Protein AF-A0A2H0AS59-F1 (afdb_monomer)

Sequence (171 aa):
MRTDFSEVPRVQPLLASFINRLLAKRERGEELDLVSESTGFLEEDIKQKAREVTQVTQAMQVTINMSSSTWGSAVNFLSLTAENISLRKEVEQIKQKLAELEERMPKEKVIVLREICREQAKQEIQQLFSSGRTLYYSDIAEELSLDLELVVDICQELQDSGEVMVDESTL

Radius of gyration: 36.58 Å; Cα contacts (8 Å, |Δi|>4): 46; chains: 1; bounding box: 75×46×102 Å

Nearest PDB structures (foldseek):
  5duk-assembly1_B  TM=9.300E-01  e=6.810E-02  Thermoplasmatales archaeon SCGC AB-539-N05
  5aj0-assembly1_BZ  TM=7.224E-01  e=1.219E+00  Homo sapiens
  2ou2-assembly1_A  TM=5.675E-01  e=1.006E+00  Homo sapiens
  5z58-assembly1_L  TM=5.460E-01  e=3.190E+00  Homo sapiens

Solvent-accessible surface area (backbone atoms only — not comparable to full-atom values): 10921 Å² total; per-residue (Å²): 138,88,84,84,88,80,85,79,85,84,78,77,74,78,61,64,67,56,55,56,60,61,60,72,67,72,84,68,92,72,88,76,80,83,76,88,72,85,77,68,79,50,72,66,55,57,52,49,51,51,50,50,53,51,48,52,53,50,51,54,57,70,58,67,81,63,64,88,85,57,57,70,60,58,56,53,52,53,53,52,51,53,48,52,54,50,50,52,51,51,52,51,52,50,52,53,52,47,54,56,50,60,71,68,48,77,78,83,78,82,77,71,70,57,95,72,57,71,71,58,51,46,54,54,52,52,55,54,52,71,71,72,58,94,73,53,64,68,54,51,18,62,74,68,23,38,57,55,68,60,45,52,54,48,50,51,55,33,37,76,71,66,79,44,88,79,73,75,92,76,118

Structure (mmCIF, N/CA/C/O backbone):
data_AF-A0A2H0AS59-F1
#
_entry.id   AF-A0A2H0AS59-F1
#
loop_
_atom_site.group_PDB
_atom_site.id
_atom_site.type_symbol
_atom_site.label_atom_id
_atom_site.label_alt_id
_atom_site.label_comp_id
_atom_site.label_asym_id
_atom_site.label_entity_id
_atom_site.label_seq_id
_atom_site.pdbx_PDB_ins_code
_atom_site.Cartn_x
_atom_site.Cartn_y
_atom_site.Cartn_z
_atom_site.occupancy
_atom_site.B_iso_or_equiv
_atom_site.auth_seq_id
_atom_site.auth_comp_id
_atom_site.auth_asym_id
_atom_site.auth_atom_id
_atom_site.pdbx_PDB_model_num
ATOM 1 N N . MET A 1 1 ? -0.655 -6.233 -77.102 1.00 39.81 1 MET A N 1
ATOM 2 C CA . MET A 1 1 ? 0.722 -6.684 -76.817 1.00 39.81 1 MET A CA 1
ATOM 3 C C . MET A 1 1 ? 0.814 -6.982 -75.331 1.00 39.81 1 MET A C 1
ATOM 5 O O . MET A 1 1 ? 0.488 -6.110 -74.540 1.00 39.81 1 MET A O 1
ATOM 9 N N . ARG A 1 2 ? 1.124 -8.236 -74.989 1.00 46.00 2 ARG A N 1
ATOM 10 C CA . ARG A 1 2 ? 1.417 -8.729 -73.636 1.00 46.00 2 ARG A CA 1
ATOM 11 C C . ARG A 1 2 ? 2.923 -8.595 -73.407 1.00 46.00 2 ARG A C 1
ATOM 13 O O . ARG A 1 2 ? 3.669 -8.875 -74.341 1.00 46.00 2 ARG A O 1
ATOM 20 N N . THR A 1 3 ? 3.346 -8.233 -72.202 1.00 48.38 3 THR A N 1
ATOM 21 C CA . THR A 1 3 ? 4.728 -8.437 -71.748 1.00 48.38 3 THR A CA 1
ATOM 22 C C . THR A 1 3 ? 4.713 -8.997 -70.335 1.00 48.38 3 THR A C 1
ATOM 24 O O . THR A 1 3 ? 4.006 -8.490 -69.464 1.00 48.38 3 THR A O 1
ATOM 27 N N . ASP A 1 4 ? 5.455 -10.088 -70.195 1.00 45.28 4 ASP A N 1
ATOM 28 C CA . ASP A 1 4 ? 5.499 -11.031 -69.090 1.00 45.28 4 ASP A CA 1
ATOM 29 C C . ASP A 1 4 ? 6.175 -10.487 -67.827 1.00 45.28 4 ASP A C 1
ATOM 31 O O . ASP A 1 4 ? 7.134 -9.717 -67.879 1.00 45.28 4 ASP A O 1
ATOM 35 N N . PHE A 1 5 ? 5.686 -10.962 -66.681 1.00 44.41 5 PHE A N 1
ATOM 36 C CA . PHE A 1 5 ? 6.349 -10.860 -65.386 1.00 44.41 5 PHE A CA 1
ATOM 37 C C . PHE A 1 5 ? 7.411 -11.960 -65.290 1.00 44.41 5 PHE A C 1
ATOM 39 O O . PHE A 1 5 ? 7.083 -13.129 -65.097 1.00 44.41 5 PHE A O 1
ATOM 46 N N . SER A 1 6 ? 8.682 -11.587 -65.425 1.00 47.78 6 SER A N 1
ATOM 47 C CA . SER A 1 6 ? 9.814 -12.474 -65.164 1.00 47.78 6 SER A CA 1
ATOM 48 C C . SER A 1 6 ? 10.076 -12.617 -63.662 1.00 47.78 6 SER A C 1
ATOM 50 O O . SER A 1 6 ? 10.133 -11.634 -62.922 1.00 47.78 6 SER A O 1
ATOM 52 N N . GLU A 1 7 ? 10.247 -13.870 -63.258 1.00 49.16 7 GLU A N 1
ATOM 53 C CA . GLU A 1 7 ? 10.496 -14.402 -61.922 1.00 49.16 7 GLU A CA 1
ATOM 54 C C . GLU A 1 7 ? 11.699 -13.763 -61.204 1.00 49.16 7 GLU A C 1
ATOM 56 O O . GLU A 1 7 ? 12.779 -13.602 -61.771 1.00 49.16 7 GLU A O 1
ATOM 61 N N . VAL A 1 8 ? 11.530 -13.467 -59.911 1.00 47.59 8 VAL A N 1
ATOM 62 C CA . VAL A 1 8 ? 12.621 -13.109 -58.990 1.00 47.59 8 VAL A CA 1
ATOM 63 C C . VAL A 1 8 ? 13.027 -14.368 -58.208 1.00 47.59 8 VAL A C 1
ATOM 65 O O . VAL A 1 8 ? 12.158 -14.994 -57.592 1.00 47.59 8 VAL A O 1
ATOM 68 N N . PRO A 1 9 ? 14.315 -14.761 -58.178 1.00 43.91 9 PRO A N 1
ATOM 69 C CA . PRO A 1 9 ? 14.754 -15.931 -57.428 1.00 43.91 9 PRO A CA 1
ATOM 70 C C . PRO A 1 9 ? 14.654 -15.680 -55.916 1.00 43.91 9 PRO A C 1
ATOM 72 O O . PRO A 1 9 ? 15.230 -14.734 -55.376 1.00 43.91 9 PRO A O 1
ATOM 75 N N . ARG A 1 10 ? 13.926 -16.561 -55.217 1.00 43.97 10 ARG A N 1
ATOM 76 C CA . ARG A 1 10 ? 13.863 -16.615 -53.749 1.00 43.97 10 ARG A CA 1
ATOM 77 C C . ARG A 1 10 ? 15.230 -17.010 -53.190 1.00 43.97 10 ARG A C 1
ATOM 79 O O . ARG A 1 10 ? 15.585 -18.185 -53.185 1.00 43.97 10 ARG A O 1
ATOM 86 N N . VAL A 1 11 ? 15.971 -16.039 -52.669 1.00 45.22 11 VAL A N 1
ATOM 87 C CA . VAL A 1 11 ? 17.137 -16.299 -51.818 1.00 45.22 11 VAL A CA 1
ATOM 88 C C . VAL A 1 11 ? 16.621 -16.672 -50.425 1.00 45.22 11 VAL A C 1
ATOM 90 O O . VAL A 1 11 ? 16.015 -15.851 -49.738 1.00 45.22 11 VAL A O 1
ATOM 93 N N . GLN A 1 12 ? 16.810 -17.930 -50.021 1.00 52.94 12 GLN A N 1
ATOM 94 C CA . GLN A 1 12 ? 16.536 -18.376 -48.652 1.00 52.94 12 GLN A CA 1
ATOM 95 C C . GLN A 1 12 ? 17.490 -17.668 -47.670 1.00 52.94 12 GLN A C 1
ATOM 97 O O . GLN A 1 12 ? 18.697 -17.638 -47.925 1.00 52.94 12 GLN A O 1
ATOM 102 N N . PRO A 1 13 ? 17.012 -17.135 -46.530 1.00 47.88 13 PRO A N 1
ATOM 103 C CA . PRO A 1 13 ? 17.893 -16.545 -45.534 1.00 47.88 13 PRO A CA 1
ATOM 104 C C . PRO A 1 13 ? 18.674 -17.649 -44.811 1.00 47.88 13 PRO A C 1
ATOM 106 O O . PRO A 1 13 ? 18.104 -18.461 -44.084 1.00 47.88 13 PRO A O 1
ATOM 109 N N . LEU A 1 14 ? 20.002 -17.619 -44.941 1.00 50.03 14 LEU A N 1
ATOM 110 C CA . LEU A 1 14 ? 20.978 -18.448 -44.211 1.00 50.03 14 LEU A CA 1
ATOM 111 C C . LEU A 1 14 ? 20.931 -18.287 -42.670 1.00 50.03 14 LEU A C 1
ATOM 113 O O . LEU A 1 14 ? 21.713 -18.908 -41.957 1.00 50.03 14 LEU A O 1
ATOM 117 N N . LEU A 1 15 ? 20.012 -17.476 -42.138 1.00 50.69 15 LEU A N 1
ATOM 118 C CA . LEU A 1 15 ? 19.848 -17.193 -40.710 1.00 50.69 15 LEU A CA 1
ATOM 119 C C . LEU A 1 15 ? 19.180 -18.334 -39.928 1.00 50.69 15 LEU A C 1
ATOM 121 O O . LEU A 1 15 ? 19.473 -18.514 -38.746 1.00 50.69 15 LEU A O 1
ATOM 125 N N . ALA A 1 16 ? 18.330 -19.142 -40.569 1.00 48.72 16 ALA A N 1
ATOM 126 C CA . ALA A 1 16 ? 17.595 -20.197 -39.869 1.00 48.72 16 ALA A CA 1
ATOM 127 C C . ALA A 1 16 ? 18.500 -21.356 -39.402 1.00 48.72 16 ALA A C 1
ATOM 129 O O . ALA A 1 16 ? 18.246 -21.969 -38.366 1.00 48.72 16 ALA A O 1
ATOM 130 N N . SER A 1 17 ? 19.592 -21.644 -40.119 1.00 51.16 17 SER A N 1
ATOM 131 C CA . SER A 1 17 ? 20.498 -22.748 -39.767 1.00 51.16 17 SER A CA 1
ATOM 132 C C . SER A 1 17 ? 21.437 -22.409 -38.605 1.00 51.16 17 SER A C 1
ATOM 134 O O . SER A 1 17 ? 21.846 -23.307 -37.866 1.00 51.16 17 SER A O 1
ATOM 136 N N . PHE A 1 18 ? 21.750 -21.125 -38.395 1.00 52.88 18 PHE A N 1
ATOM 137 C CA . PHE A 1 18 ? 22.646 -20.695 -37.320 1.00 52.88 18 PHE A CA 1
ATOM 138 C C . PHE A 1 18 ? 21.944 -20.682 -35.954 1.00 52.88 18 PHE A C 1
ATOM 140 O O . PHE A 1 18 ? 22.514 -21.133 -34.961 1.00 52.88 18 PHE A O 1
ATOM 147 N N . ILE A 1 19 ? 20.677 -20.252 -35.915 1.00 55.50 19 ILE A N 1
ATOM 148 C CA . ILE A 1 19 ? 19.876 -20.200 -34.680 1.00 55.50 19 ILE A CA 1
ATOM 149 C C . ILE A 1 19 ? 19.602 -21.615 -34.145 1.00 55.50 19 ILE A C 1
ATOM 151 O O . ILE A 1 19 ? 19.768 -21.872 -32.951 1.00 55.50 19 ILE A O 1
ATOM 155 N N . ASN A 1 20 ? 19.312 -22.574 -35.029 1.00 48.84 20 ASN A N 1
ATOM 156 C CA . ASN A 1 20 ? 19.084 -23.968 -34.634 1.00 48.84 20 ASN A CA 1
ATOM 157 C C . ASN A 1 20 ? 20.340 -24.643 -34.048 1.00 48.84 20 ASN A C 1
ATOM 159 O O . ASN A 1 20 ? 20.231 -25.526 -33.199 1.00 48.84 20 ASN A O 1
ATOM 163 N N . ARG A 1 21 ? 21.546 -24.204 -34.438 1.00 50.34 21 ARG A N 1
ATOM 164 C CA . ARG A 1 21 ? 22.812 -24.752 -33.917 1.00 50.34 21 ARG A CA 1
ATOM 165 C C . ARG A 1 21 ? 23.166 -24.235 -32.519 1.00 50.34 21 ARG A C 1
ATOM 167 O O . ARG A 1 21 ? 23.866 -24.925 -31.782 1.00 50.34 21 ARG A O 1
ATOM 174 N N . LEU A 1 22 ? 22.687 -23.045 -32.155 1.00 49.19 22 LEU A N 1
ATOM 175 C CA . LEU A 1 22 ? 22.872 -22.459 -30.823 1.00 49.19 22 LEU A CA 1
ATOM 176 C C . LEU A 1 22 ? 21.894 -23.043 -29.796 1.00 49.19 22 LEU A C 1
ATOM 178 O O . LEU A 1 22 ? 22.285 -23.284 -28.657 1.00 49.19 22 LEU A O 1
ATOM 182 N N . LEU A 1 23 ? 20.659 -23.343 -30.206 1.00 52.84 23 LEU A N 1
ATOM 183 C CA . LEU A 1 23 ? 19.647 -23.923 -29.317 1.00 52.84 23 LEU A CA 1
ATOM 184 C C . LEU A 1 23 ? 19.913 -25.402 -28.989 1.00 52.84 23 LEU A C 1
ATOM 186 O O . LEU A 1 23 ? 19.738 -25.808 -27.845 1.00 52.84 23 LEU A O 1
ATOM 190 N N . ALA A 1 24 ? 20.455 -26.186 -29.929 1.00 47.31 24 ALA A N 1
ATOM 191 C CA . ALA A 1 24 ? 20.763 -27.606 -29.709 1.00 47.31 24 ALA A CA 1
ATOM 192 C C . ALA A 1 24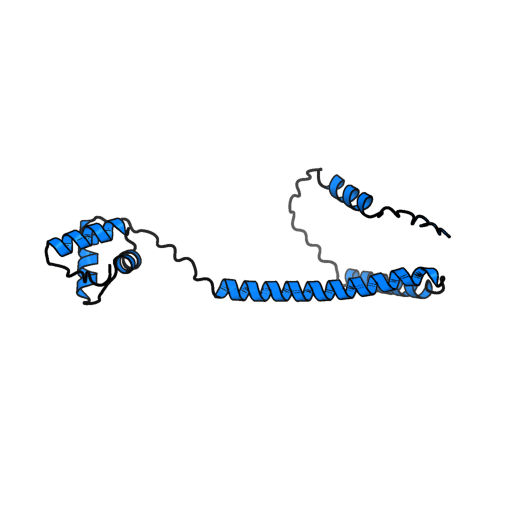 ? 21.926 -27.874 -28.725 1.00 47.31 24 ALA A C 1
ATOM 194 O O . ALA A 1 24 ? 22.186 -29.023 -28.372 1.00 47.31 24 ALA A O 1
ATOM 195 N N . LYS A 1 25 ? 22.657 -26.840 -28.286 1.00 46.00 25 LYS A N 1
ATOM 196 C CA . LYS A 1 25 ? 23.788 -26.981 -27.352 1.00 46.00 25 LYS A CA 1
ATOM 197 C C . LYS A 1 25 ? 23.436 -26.714 -25.884 1.00 46.00 25 LYS A C 1
ATOM 199 O O . LYS A 1 25 ? 24.312 -26.878 -25.043 1.00 46.00 25 LYS A O 1
ATOM 204 N N . ARG A 1 26 ? 22.192 -26.328 -25.567 1.00 43.78 26 ARG A N 1
ATOM 205 C CA . ARG A 1 26 ? 21.781 -25.922 -24.206 1.00 43.78 26 ARG A CA 1
ATOM 206 C C . ARG A 1 26 ? 21.081 -27.020 -23.386 1.00 43.78 26 ARG A C 1
ATOM 208 O O . ARG A 1 26 ? 20.743 -26.783 -22.237 1.00 43.78 26 ARG A O 1
ATOM 215 N N . GLU A 1 27 ? 20.897 -28.220 -23.934 1.00 46.12 27 GLU A N 1
ATOM 216 C CA . GLU A 1 27 ? 20.213 -29.340 -23.253 1.00 46.12 27 GLU A CA 1
ATOM 217 C C . GLU A 1 27 ? 21.166 -30.408 -22.694 1.00 46.12 27 GLU A C 1
ATOM 219 O O . GLU A 1 27 ? 20.829 -31.587 -22.617 1.00 46.12 27 GLU A O 1
ATOM 224 N N . ARG A 1 28 ? 22.380 -30.029 -22.288 1.00 45.59 28 ARG A N 1
ATOM 225 C CA . ARG A 1 28 ? 23.218 -30.923 -21.483 1.00 45.59 28 ARG A CA 1
ATOM 226 C C . ARG A 1 28 ? 23.495 -30.245 -20.155 1.00 45.59 28 ARG A C 1
ATOM 228 O O . ARG A 1 28 ? 24.291 -29.317 -20.087 1.00 45.59 28 ARG A O 1
ATOM 235 N N . GLY A 1 29 ? 22.729 -30.666 -19.151 1.00 51.97 29 GLY A N 1
ATOM 236 C CA . GLY A 1 29 ? 22.902 -30.258 -17.768 1.00 51.97 29 GLY A CA 1
ATOM 237 C C . GLY A 1 29 ? 24.305 -30.615 -17.304 1.00 51.97 29 GLY A C 1
ATOM 238 O O . GLY A 1 29 ? 24.625 -31.787 -17.132 1.00 51.97 29 GLY A O 1
ATOM 239 N N . GLU A 1 30 ? 25.122 -29.587 -17.134 1.00 45.38 30 GLU A N 1
ATOM 240 C CA . GLU A 1 30 ? 26.310 -29.616 -16.300 1.00 45.38 30 GLU A CA 1
ATOM 241 C C . GLU A 1 30 ? 26.069 -28.580 -15.205 1.00 45.38 30 GLU A C 1
ATOM 243 O O . GLU A 1 30 ? 25.914 -27.382 -15.447 1.00 45.38 30 GLU A O 1
ATOM 248 N N . GLU A 1 31 ? 25.899 -29.120 -14.008 1.00 47.56 31 GLU A N 1
ATOM 249 C CA . GLU A 1 31 ? 25.815 -28.446 -12.728 1.00 47.56 31 GLU A CA 1
ATOM 250 C C . GLU A 1 31 ? 27.122 -27.664 -12.536 1.00 47.56 31 GLU A C 1
ATOM 252 O O . GLU A 1 31 ? 28.195 -28.247 -12.392 1.00 47.56 31 GLU A O 1
ATOM 257 N N . LEU A 1 32 ? 27.058 -26.337 -12.647 1.00 37.06 32 LEU A N 1
ATOM 258 C CA . LEU A 1 32 ? 28.217 -25.487 -12.407 1.00 37.06 32 LEU A CA 1
ATOM 259 C C . LEU A 1 32 ? 28.275 -25.157 -10.920 1.00 37.06 32 LEU A C 1
ATOM 261 O O . LEU A 1 32 ? 27.637 -24.211 -10.454 1.00 37.06 32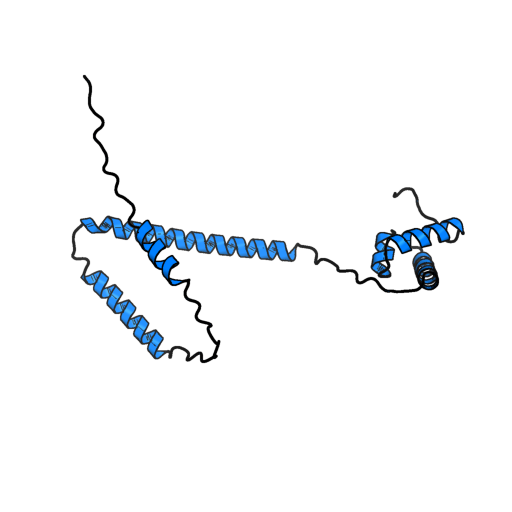 LEU A O 1
ATOM 265 N N . ASP A 1 33 ? 29.075 -25.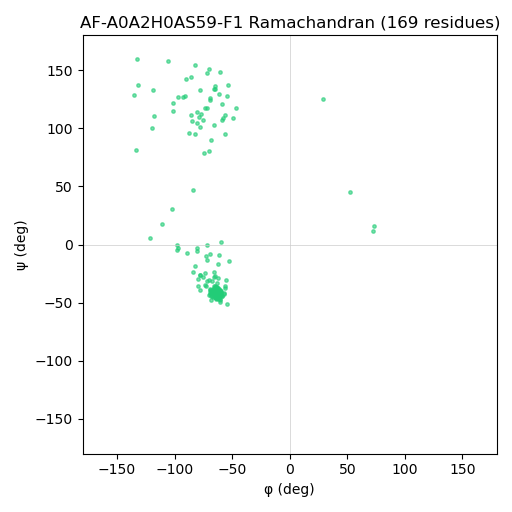950 -10.211 1.00 35.19 33 ASP A N 1
ATOM 266 C CA . ASP A 1 33 ? 29.713 -25.557 -8.961 1.00 35.19 33 ASP A CA 1
ATOM 267 C C . ASP A 1 33 ? 30.399 -24.199 -9.169 1.00 35.19 33 ASP A C 1
ATOM 269 O O . ASP A 1 33 ? 31.397 -24.062 -9.883 1.00 35.19 33 ASP A O 1
ATOM 273 N N . LEU A 1 34 ? 29.823 -23.167 -8.557 1.00 45.72 34 LEU A N 1
ATOM 274 C CA . LEU A 1 34 ? 30.379 -21.823 -8.495 1.00 45.72 34 LEU A CA 1
ATOM 275 C C . LEU A 1 34 ? 31.543 -21.812 -7.499 1.00 45.72 34 LEU A C 1
ATOM 277 O O . LEU A 1 34 ? 31.414 -21.348 -6.367 1.00 45.72 34 LEU A O 1
ATOM 281 N N . VAL A 1 35 ? 32.700 -22.309 -7.936 1.00 37.38 35 VAL A N 1
ATOM 282 C CA . VAL A 1 35 ? 33.977 -22.013 -7.285 1.00 37.38 35 VAL A CA 1
ATOM 283 C C . VAL A 1 35 ? 34.503 -20.696 -7.843 1.00 37.38 35 VAL A C 1
ATOM 285 O O . VAL A 1 35 ? 34.957 -20.581 -8.980 1.00 37.38 35 VAL A O 1
ATOM 288 N N . SER A 1 36 ? 34.387 -19.684 -6.991 1.00 48.06 36 SER A N 1
ATOM 289 C CA . SER A 1 36 ? 34.983 -18.362 -7.100 1.00 48.06 36 SER A CA 1
ATOM 290 C C . SER A 1 36 ? 36.504 -18.426 -7.249 1.00 48.06 36 SER A C 1
ATOM 292 O O . SER A 1 36 ? 37.218 -18.393 -6.254 1.00 48.06 36 SER A O 1
ATOM 294 N N . GLU A 1 37 ? 37.006 -18.394 -8.479 1.00 35.59 37 GLU A N 1
ATOM 295 C CA . GLU A 1 37 ? 38.358 -17.908 -8.770 1.00 35.59 37 GLU A CA 1
ATOM 296 C C . GLU A 1 37 ? 38.303 -16.956 -9.967 1.00 35.59 37 GLU A C 1
ATOM 298 O O . GLU A 1 37 ? 38.553 -17.302 -11.118 1.00 35.59 37 GLU A O 1
ATOM 303 N N . SER A 1 38 ? 37.938 -15.705 -9.676 1.00 48.09 38 SER A N 1
ATOM 304 C CA . SER A 1 38 ? 38.125 -14.581 -10.590 1.00 48.09 38 SER A CA 1
ATOM 305 C C . SER A 1 38 ? 39.620 -14.276 -10.688 1.00 48.09 38 SER A C 1
ATOM 307 O O . SER A 1 38 ? 40.121 -13.351 -10.045 1.00 48.09 38 SER A O 1
ATOM 309 N N . THR A 1 39 ? 40.344 -15.043 -11.502 1.00 50.91 39 THR A N 1
ATOM 310 C CA . THR A 1 39 ? 41.651 -14.627 -12.014 1.00 50.91 39 THR A CA 1
ATOM 311 C C . THR A 1 39 ? 41.394 -13.464 -12.970 1.00 50.91 39 THR A C 1
ATOM 313 O O . THR A 1 39 ? 41.071 -13.647 -14.143 1.00 50.91 39 THR A O 1
ATOM 316 N N . GLY A 1 40 ? 41.406 -12.247 -12.423 1.00 50.88 40 GLY A N 1
ATOM 317 C CA . GLY A 1 40 ? 41.234 -11.024 -13.192 1.00 50.88 40 GLY A CA 1
ATOM 318 C C . GLY A 1 40 ? 42.257 -10.985 -14.321 1.00 50.88 40 GLY A C 1
ATOM 319 O O . GLY A 1 40 ? 43.446 -11.177 -14.077 1.00 50.88 40 GLY A O 1
ATOM 320 N N . PHE A 1 41 ? 41.777 -10.765 -15.547 1.00 50.75 41 PHE A N 1
ATOM 321 C CA . PHE A 1 41 ? 42.623 -10.499 -16.706 1.00 50.75 41 PHE A CA 1
ATOM 322 C C . PHE A 1 41 ? 43.667 -9.446 -16.323 1.00 50.75 41 PHE A C 1
ATOM 324 O O . PHE A 1 41 ? 43.310 -8.326 -15.947 1.00 50.75 41 PHE A O 1
ATOM 331 N N . LEU A 1 42 ? 44.943 -9.826 -16.379 1.00 61.34 42 LEU A N 1
ATOM 332 C CA . LEU A 1 42 ? 46.052 -8.914 -16.128 1.00 61.34 42 LEU A CA 1
ATOM 333 C C . LEU A 1 42 ? 45.997 -7.782 -17.160 1.00 61.34 42 LEU A C 1
ATOM 335 O O . LEU A 1 42 ? 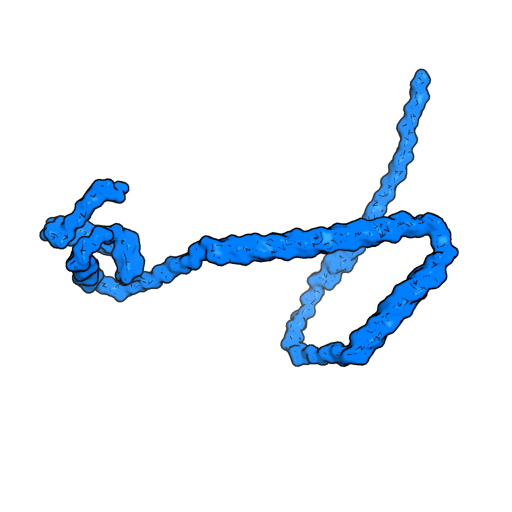45.551 -7.966 -18.293 1.00 61.34 42 LEU A O 1
ATOM 339 N N . GLU A 1 43 ? 46.437 -6.587 -16.778 1.00 63.34 43 GLU A N 1
ATOM 340 C CA . GLU A 1 43 ? 46.436 -5.410 -17.656 1.00 63.34 43 GLU A CA 1
ATOM 341 C C . GLU A 1 43 ? 47.187 -5.677 -18.979 1.00 63.34 43 GLU A C 1
ATOM 343 O O . GLU A 1 43 ? 46.823 -5.168 -20.043 1.00 63.34 43 GLU A O 1
ATOM 348 N N . GLU A 1 44 ? 48.188 -6.554 -18.924 1.00 69.06 44 GLU A N 1
ATOM 349 C CA . GLU A 1 44 ? 48.917 -7.108 -20.060 1.00 69.06 44 GLU A CA 1
ATOM 350 C C . GLU A 1 44 ? 48.024 -7.887 -21.036 1.00 69.06 44 GLU A C 1
ATOM 352 O O . GLU A 1 44 ? 48.177 -7.700 -22.244 1.00 69.06 44 GLU A O 1
ATOM 357 N N . ASP A 1 45 ? 47.044 -8.665 -20.565 1.00 70.62 45 ASP A N 1
ATOM 358 C CA . ASP A 1 45 ? 46.093 -9.371 -21.435 1.00 70.62 45 ASP A CA 1
ATOM 359 C C . ASP A 1 45 ? 45.188 -8.381 -22.168 1.00 70.62 45 ASP A C 1
ATOM 361 O O . ASP A 1 45 ? 44.924 -8.534 -23.361 1.00 70.62 45 ASP A O 1
ATOM 365 N N . ILE A 1 46 ? 44.752 -7.315 -21.489 1.00 71.94 46 ILE A N 1
ATOM 366 C CA . ILE A 1 46 ? 43.939 -6.256 -22.103 1.00 71.94 46 ILE A CA 1
ATOM 367 C C . ILE A 1 46 ? 44.759 -5.514 -23.169 1.00 71.94 46 ILE A C 1
ATOM 369 O O . ILE A 1 46 ? 44.268 -5.275 -24.276 1.00 71.94 46 ILE A O 1
ATOM 373 N N . LYS A 1 47 ? 46.028 -5.196 -22.880 1.00 75.88 47 LYS A N 1
ATOM 374 C CA . LYS A 1 47 ? 46.941 -4.546 -23.837 1.00 75.88 47 LYS A CA 1
ATOM 375 C C . LYS A 1 47 ? 47.271 -5.444 -25.024 1.00 75.88 47 LYS A C 1
ATOM 377 O O . LYS A 1 47 ? 47.326 -4.952 -26.153 1.00 75.88 47 LYS A O 1
ATOM 382 N N . GLN A 1 48 ? 47.473 -6.739 -24.802 1.00 76.19 48 GLN A N 1
ATOM 383 C CA . GLN A 1 48 ? 47.752 -7.693 -25.870 1.00 76.19 48 GLN A CA 1
ATOM 384 C C . GLN A 1 48 ? 46.535 -7.864 -26.780 1.00 76.19 48 GLN A C 1
ATOM 386 O O . GLN A 1 48 ? 46.658 -7.722 -27.998 1.00 76.19 48 GLN A O 1
ATOM 391 N N . LYS A 1 49 ? 45.342 -8.007 -26.199 1.00 74.88 49 LYS A N 1
ATOM 392 C CA . LYS A 1 49 ? 44.088 -8.090 -26.956 1.00 74.88 49 LYS A CA 1
ATOM 393 C C . LYS A 1 49 ? 43.795 -6.803 -27.731 1.00 74.88 49 LYS A C 1
ATOM 395 O O . LYS A 1 49 ? 43.341 -6.862 -28.868 1.00 74.88 49 LYS A O 1
ATOM 400 N N . ALA A 1 50 ? 44.116 -5.631 -27.176 1.00 71.19 50 ALA A N 1
ATOM 401 C CA . ALA A 1 50 ? 43.995 -4.356 -27.888 1.00 71.19 50 ALA A CA 1
ATOM 402 C C . ALA A 1 50 ? 44.948 -4.262 -29.096 1.00 71.19 50 ALA A C 1
ATOM 404 O O . ALA A 1 50 ? 44.558 -3.764 -30.157 1.00 71.19 50 ALA A O 1
ATOM 405 N N . ARG A 1 51 ? 46.182 -4.774 -28.977 1.00 78.06 51 ARG A N 1
ATOM 406 C CA . ARG A 1 51 ? 47.134 -4.847 -30.100 1.00 78.06 51 ARG A CA 1
ATOM 407 C C . ARG A 1 51 ? 46.664 -5.816 -31.179 1.00 78.06 51 ARG A C 1
ATOM 409 O O . ARG A 1 51 ? 46.732 -5.463 -32.352 1.00 78.06 51 ARG A O 1
ATOM 416 N N . GLU A 1 52 ? 46.133 -6.975 -30.798 1.00 73.12 52 GLU A N 1
ATOM 417 C CA . GLU A 1 52 ? 45.542 -7.937 -31.736 1.00 73.12 52 GLU A CA 1
ATOM 418 C C . GLU A 1 52 ? 44.345 -7.336 -32.477 1.00 73.12 52 GLU A C 1
ATOM 420 O O . GLU A 1 52 ? 44.289 -7.396 -33.701 1.00 73.12 52 GLU A O 1
ATOM 425 N N . VAL A 1 53 ? 43.434 -6.659 -31.771 1.00 68.88 53 VAL A N 1
ATOM 426 C CA . VAL A 1 53 ? 42.297 -5.960 -32.393 1.00 68.88 53 VAL A CA 1
ATOM 427 C C . VAL A 1 53 ? 42.777 -4.871 -33.357 1.00 68.88 53 VAL A C 1
ATOM 429 O O . VAL A 1 53 ? 42.236 -4.734 -34.454 1.00 68.88 53 VAL A O 1
ATOM 432 N N . THR A 1 54 ? 43.830 -4.133 -33.001 1.00 72.62 54 THR A N 1
ATOM 433 C CA . THR A 1 54 ? 44.409 -3.098 -33.873 1.00 72.62 54 THR A CA 1
ATOM 434 C C . THR A 1 54 ? 45.046 -3.713 -35.123 1.00 72.62 54 THR A C 1
ATOM 436 O O . THR A 1 54 ? 44.840 -3.208 -36.226 1.00 72.62 54 THR A O 1
ATOM 439 N N . GLN A 1 55 ? 45.758 -4.835 -34.982 1.00 69.06 55 GLN A N 1
ATOM 440 C CA . GLN A 1 55 ? 46.352 -5.565 -36.105 1.00 69.06 55 GLN A CA 1
ATOM 441 C C . GLN A 1 55 ? 45.293 -6.192 -37.013 1.00 69.06 55 GLN A C 1
ATOM 443 O O . GLN A 1 55 ? 45.419 -6.101 -38.229 1.00 69.06 55 GLN A O 1
ATOM 448 N N . VAL A 1 56 ? 44.220 -6.758 -36.456 1.00 65.38 56 VAL A N 1
ATOM 449 C CA . VAL A 1 56 ? 43.082 -7.277 -37.232 1.00 65.38 56 VAL A CA 1
ATOM 450 C C . VAL A 1 56 ? 42.382 -6.144 -37.985 1.00 65.38 56 VAL A C 1
ATOM 452 O O . VAL A 1 56 ? 42.033 -6.308 -39.152 1.00 65.38 56 VAL A O 1
ATOM 455 N N . THR A 1 57 ? 42.248 -4.968 -37.369 1.00 59.44 57 THR A N 1
ATOM 456 C CA . THR A 1 57 ? 41.656 -3.783 -38.011 1.00 59.44 57 THR A CA 1
ATOM 457 C C . THR A 1 57 ? 42.534 -3.266 -39.155 1.00 59.44 57 THR A C 1
ATOM 459 O O . THR A 1 57 ? 42.028 -2.977 -40.240 1.00 59.44 57 THR A O 1
ATOM 462 N N . GLN A 1 58 ? 43.855 -3.212 -38.961 1.00 62.00 58 GLN A N 1
ATOM 463 C CA . GLN A 1 58 ? 44.807 -2.828 -40.009 1.00 62.00 58 GLN A CA 1
ATOM 464 C C . GLN A 1 58 ? 44.892 -3.872 -41.129 1.00 62.00 58 GLN A C 1
ATOM 466 O O . GLN A 1 58 ? 44.929 -3.503 -42.299 1.00 62.00 58 GLN A O 1
ATOM 471 N N . ALA A 1 59 ? 44.857 -5.167 -40.807 1.00 54.38 59 ALA A N 1
ATOM 472 C CA . ALA A 1 59 ? 44.822 -6.244 -41.793 1.00 54.38 59 ALA A CA 1
ATOM 473 C C . ALA A 1 59 ? 43.512 -6.237 -42.598 1.00 54.38 59 ALA A C 1
ATOM 475 O O . ALA A 1 59 ? 43.541 -6.438 -43.814 1.00 54.38 59 ALA A O 1
ATOM 476 N N . MET A 1 60 ? 42.378 -5.916 -41.962 1.00 52.91 60 MET A N 1
ATOM 477 C CA . MET A 1 60 ? 41.129 -5.633 -42.672 1.00 52.91 60 MET A CA 1
ATOM 478 C C . MET A 1 60 ? 41.300 -4.453 -43.623 1.00 52.91 60 MET A C 1
ATOM 480 O O . MET A 1 60 ? 40.881 -4.586 -44.763 1.00 52.91 60 MET A O 1
ATOM 484 N N . GLN A 1 61 ? 41.960 -3.364 -43.203 1.00 53.31 61 GLN A N 1
ATOM 485 C CA . GLN A 1 61 ? 42.213 -2.168 -44.021 1.00 53.31 61 GLN A CA 1
ATOM 486 C C . GLN A 1 61 ? 43.150 -2.416 -45.214 1.00 53.31 61 GLN A C 1
ATOM 488 O O . GLN A 1 61 ? 42.883 -1.931 -46.310 1.00 53.31 61 GLN A O 1
ATOM 493 N N . VAL A 1 62 ? 44.213 -3.206 -45.037 1.00 52.31 62 VAL A N 1
ATOM 494 C CA . VAL A 1 62 ? 45.165 -3.559 -46.108 1.00 52.31 62 VAL A CA 1
ATOM 495 C C . VAL A 1 62 ? 44.561 -4.569 -47.096 1.00 52.31 62 VAL A C 1
ATOM 497 O O . VAL A 1 62 ? 44.921 -4.580 -48.271 1.00 52.31 62 VAL A O 1
ATOM 500 N N . THR A 1 63 ? 43.566 -5.353 -46.670 1.00 42.50 63 THR A N 1
ATOM 501 C CA . THR A 1 63 ? 42.791 -6.239 -47.560 1.00 42.50 63 THR A CA 1
ATOM 502 C C . THR A 1 63 ? 41.694 -5.481 -48.340 1.00 42.50 63 THR A C 1
ATOM 504 O O . THR A 1 63 ? 41.060 -6.049 -49.230 1.00 42.50 63 THR A O 1
ATOM 507 N N . ILE A 1 64 ? 41.512 -4.168 -48.115 1.00 45.75 64 ILE A N 1
ATOM 508 C CA . ILE A 1 64 ? 40.629 -3.279 -48.907 1.00 45.75 64 ILE A CA 1
ATOM 509 C C . ILE A 1 64 ? 41.352 -2.772 -50.168 1.00 45.75 64 ILE A C 1
ATOM 511 O O . ILE A 1 64 ? 41.318 -1.597 -50.512 1.00 45.75 64 ILE A O 1
ATOM 515 N N . ASN A 1 65 ? 42.000 -3.687 -50.887 1.00 50.25 65 ASN A N 1
ATOM 516 C CA . ASN A 1 65 ? 42.277 -3.543 -52.320 1.00 50.25 65 ASN A CA 1
ATOM 517 C C . ASN A 1 65 ? 41.446 -4.547 -53.145 1.00 50.25 65 ASN A C 1
ATOM 519 O O . ASN A 1 65 ? 41.743 -4.837 -54.302 1.00 50.25 65 ASN A O 1
ATOM 523 N N . MET A 1 66 ? 40.386 -5.094 -52.544 1.00 45.72 66 MET A N 1
ATOM 524 C CA . MET A 1 66 ? 39.476 -6.053 -53.164 1.00 45.72 66 MET A CA 1
ATOM 525 C C . MET A 1 66 ? 38.174 -5.377 -53.613 1.00 45.72 66 MET A C 1
ATOM 527 O O . MET A 1 66 ? 37.455 -4.801 -52.804 1.00 45.72 66 MET A O 1
ATOM 531 N N . SER A 1 67 ? 37.914 -5.500 -54.919 1.00 50.25 67 SER A N 1
ATOM 532 C CA . SER A 1 67 ? 36.639 -5.475 -55.659 1.00 50.25 67 SER A CA 1
ATOM 533 C C . SER A 1 67 ? 35.464 -4.651 -55.100 1.00 50.25 67 SER A C 1
ATOM 535 O O . SER A 1 67 ? 34.925 -4.900 -54.021 1.00 50.25 67 SER A O 1
ATOM 537 N N . SER A 1 68 ? 34.948 -3.754 -55.945 1.00 53.12 68 SER A N 1
ATOM 538 C CA . SER A 1 68 ? 33.750 -2.922 -55.741 1.00 53.12 68 SER A CA 1
ATOM 539 C C . SER A 1 68 ? 32.472 -3.688 -55.347 1.00 53.12 68 SER A C 1
ATOM 541 O O . SER A 1 68 ? 31.528 -3.083 -54.844 1.00 53.12 68 SER A O 1
ATOM 543 N N . SER A 1 69 ? 32.439 -5.016 -55.487 1.00 54.56 69 SER A N 1
ATOM 544 C CA . SER A 1 69 ? 31.300 -5.874 -55.134 1.00 54.56 69 SER A CA 1
ATOM 545 C C . SER A 1 69 ? 31.044 -6.052 -53.626 1.00 54.56 69 SER A C 1
ATOM 547 O O . SER A 1 69 ? 29.975 -6.529 -53.256 1.00 54.56 69 SER A O 1
ATOM 549 N N . THR A 1 70 ? 31.974 -5.672 -52.741 1.00 54.50 70 THR A N 1
ATOM 550 C CA . THR A 1 70 ? 31.848 -5.899 -51.278 1.00 54.50 70 THR A CA 1
ATOM 551 C C . THR A 1 70 ? 31.326 -4.673 -50.506 1.00 54.50 70 THR A C 1
ATOM 553 O O . THR A 1 70 ? 31.026 -4.754 -49.314 1.00 54.50 70 THR A O 1
ATOM 556 N N . TRP A 1 71 ? 31.138 -3.531 -51.178 1.00 48.59 71 TRP A N 1
ATOM 557 C CA . TRP A 1 71 ? 30.714 -2.268 -50.552 1.00 48.59 71 TRP A CA 1
ATOM 558 C C . TRP A 1 71 ? 29.290 -2.323 -49.978 1.00 48.59 71 TRP A C 1
ATOM 560 O O . TRP A 1 71 ? 28.992 -1.624 -49.011 1.00 48.59 71 TRP A O 1
ATOM 570 N N . GLY A 1 72 ? 28.437 -3.226 -50.479 1.00 52.91 72 GLY A N 1
ATOM 571 C CA . GLY A 1 72 ? 27.105 -3.465 -49.912 1.00 52.91 72 GLY A CA 1
ATOM 572 C C . GLY A 1 72 ? 27.131 -3.973 -48.462 1.00 52.91 72 GLY A C 1
ATOM 573 O O . GLY A 1 72 ? 26.228 -3.665 -47.691 1.00 52.91 72 GLY A O 1
ATOM 574 N N . SER A 1 73 ? 28.187 -4.685 -48.046 1.00 55.75 73 SER A N 1
ATOM 575 C CA . SER A 1 73 ? 28.305 -5.203 -46.673 1.00 55.75 73 SER A CA 1
ATOM 576 C C . SER A 1 73 ? 28.761 -4.141 -45.665 1.00 55.75 73 SER A C 1
ATOM 578 O O . SER A 1 73 ? 28.387 -4.214 -44.495 1.00 55.75 73 SER A O 1
ATOM 580 N N . ALA A 1 74 ? 29.546 -3.149 -46.097 1.00 54.12 74 ALA A N 1
ATOM 581 C CA . ALA A 1 74 ? 30.008 -2.061 -45.231 1.00 54.12 74 ALA A CA 1
ATOM 582 C C . ALA A 1 74 ? 28.872 -1.079 -44.887 1.00 54.12 74 ALA A C 1
ATOM 584 O O . ALA A 1 74 ? 28.781 -0.606 -43.755 1.00 54.12 74 ALA A O 1
ATOM 585 N N . VAL A 1 75 ? 27.955 -0.837 -45.833 1.00 58.66 75 VAL A N 1
ATOM 586 C CA . VAL A 1 75 ? 26.755 -0.009 -45.614 1.00 58.66 75 VAL A CA 1
ATOM 587 C C . VAL A 1 75 ? 25.817 -0.655 -44.584 1.00 58.66 75 VAL A C 1
ATOM 589 O O . VAL A 1 75 ? 25.307 0.031 -43.698 1.00 58.66 75 VAL A O 1
ATOM 592 N N . ASN A 1 76 ? 25.672 -1.984 -44.617 1.00 66.00 76 ASN A N 1
ATOM 593 C CA . ASN A 1 76 ? 24.872 -2.723 -43.634 1.00 66.00 76 ASN A CA 1
ATOM 594 C C . ASN A 1 76 ? 25.453 -2.631 -42.213 1.00 66.00 76 ASN A C 1
ATOM 596 O O . ASN A 1 76 ? 24.702 -2.522 -41.247 1.00 66.00 76 ASN A O 1
ATOM 600 N N . PHE A 1 77 ? 26.782 -2.617 -42.067 1.00 68.50 77 PHE A N 1
ATOM 601 C CA . PHE A 1 77 ? 27.431 -2.507 -40.757 1.00 68.50 77 PHE A CA 1
ATOM 602 C C . PHE A 1 77 ? 27.242 -1.123 -40.113 1.00 68.50 77 PHE A C 1
ATOM 604 O O . PHE A 1 77 ? 27.006 -1.021 -38.907 1.00 68.50 77 PHE A O 1
ATOM 611 N N . LEU A 1 78 ? 27.287 -0.054 -40.914 1.00 73.88 78 LEU A N 1
ATOM 612 C CA . LEU A 1 78 ? 27.024 1.310 -40.440 1.00 73.88 78 LEU A CA 1
ATOM 613 C C . LEU A 1 78 ? 25.567 1.482 -39.990 1.00 73.88 78 LEU A C 1
ATOM 615 O O . LEU A 1 78 ? 25.325 2.064 -38.933 1.00 73.88 78 LEU A O 1
ATOM 619 N N . SER A 1 79 ? 24.614 0.916 -40.741 1.00 77.94 79 SER A N 1
ATOM 620 C CA . SER A 1 79 ? 23.192 0.912 -40.366 1.00 77.94 79 SER A CA 1
ATOM 621 C C . SER A 1 79 ? 22.957 0.185 -39.040 1.00 77.94 79 SER A C 1
ATOM 623 O O . SER A 1 79 ? 22.309 0.727 -38.149 1.00 77.94 79 SER A O 1
ATOM 625 N N . LEU A 1 80 ? 23.545 -1.004 -38.874 1.00 79.81 80 LEU A N 1
ATOM 626 C CA . LEU A 1 80 ? 23.439 -1.785 -37.638 1.00 79.81 80 LEU A CA 1
ATOM 627 C C . LEU A 1 80 ? 24.079 -1.072 -36.442 1.00 79.81 80 LEU A C 1
ATOM 629 O O . LEU A 1 80 ? 23.564 -1.142 -35.330 1.00 79.81 80 LEU A O 1
ATOM 633 N N . THR A 1 81 ? 25.190 -0.365 -36.657 1.00 84.75 81 THR A N 1
ATOM 634 C CA . THR A 1 81 ? 25.859 0.398 -35.594 1.00 84.75 81 THR A CA 1
ATOM 635 C C . THR A 1 81 ? 24.995 1.573 -35.133 1.00 84.75 81 THR A C 1
ATOM 637 O O . THR A 1 81 ? 24.833 1.781 -33.931 1.00 84.75 81 THR A O 1
ATOM 640 N N . ALA A 1 82 ? 24.401 2.315 -36.073 1.00 86.69 82 ALA A N 1
ATOM 641 C CA . ALA A 1 82 ? 23.495 3.419 -35.764 1.00 86.69 82 ALA A CA 1
ATOM 642 C C . ALA A 1 82 ? 22.232 2.935 -35.032 1.00 86.69 82 ALA A C 1
ATOM 644 O O . ALA A 1 82 ? 21.827 3.535 -34.035 1.00 86.69 82 ALA A O 1
ATOM 645 N N . GLU A 1 83 ? 21.657 1.815 -35.472 1.00 89.31 83 GLU A N 1
ATOM 646 C CA . GLU A 1 83 ? 20.516 1.179 -34.813 1.00 89.31 83 GLU A CA 1
ATOM 647 C C . GLU A 1 83 ? 20.867 0.733 -33.388 1.00 89.31 83 GLU A C 1
ATOM 649 O O . GLU A 1 83 ? 20.127 1.022 -32.452 1.00 89.31 83 GLU A O 1
ATOM 654 N N . ASN A 1 84 ? 22.038 0.122 -33.177 1.00 91.31 84 ASN A N 1
ATOM 655 C CA . ASN A 1 84 ? 22.472 -0.298 -31.842 1.00 91.31 84 ASN A CA 1
ATOM 656 C C . ASN A 1 84 ? 22.637 0.893 -30.882 1.00 91.31 84 ASN A C 1
ATOM 658 O O . ASN A 1 84 ? 22.284 0.797 -29.707 1.00 91.31 84 ASN A O 1
ATOM 662 N N . ILE A 1 85 ? 23.149 2.024 -31.378 1.00 94.38 85 ILE A N 1
ATOM 663 C CA . ILE A 1 85 ? 23.248 3.269 -30.604 1.00 94.38 85 ILE A CA 1
ATOM 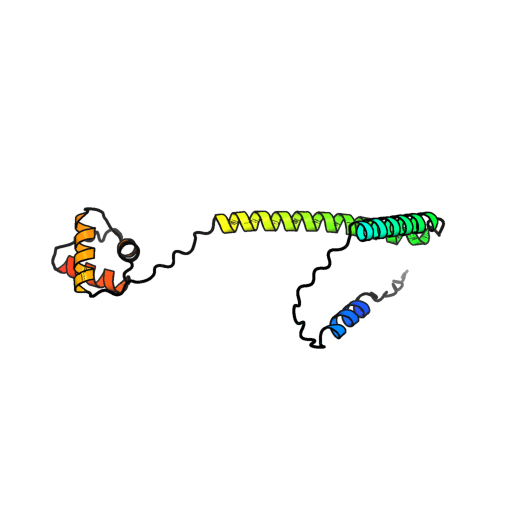664 C C . ILE A 1 85 ? 21.850 3.804 -30.262 1.00 94.38 85 ILE A C 1
ATOM 666 O O . ILE A 1 85 ? 21.617 4.189 -29.114 1.00 94.38 85 ILE A O 1
ATOM 670 N N . SER A 1 86 ? 20.914 3.791 -31.219 1.00 95.38 86 SER A N 1
ATOM 671 C CA . SER A 1 86 ? 19.524 4.214 -30.992 1.00 95.38 86 SER A CA 1
ATOM 672 C C . SER A 1 86 ? 18.839 3.351 -29.933 1.00 95.38 86 SER A C 1
ATOM 674 O O . SER A 1 86 ? 18.318 3.877 -28.952 1.00 95.38 86 SER A O 1
ATOM 676 N N . LEU A 1 87 ? 18.932 2.026 -30.063 1.00 95.75 87 LEU A N 1
ATOM 677 C CA . LEU A 1 87 ? 18.337 1.078 -29.122 1.00 95.75 87 LEU A CA 1
ATOM 678 C C . LEU A 1 87 ? 18.903 1.244 -27.710 1.00 95.75 87 LEU A C 1
ATOM 680 O O . LEU A 1 87 ? 18.153 1.244 -26.739 1.00 95.75 87 LEU A O 1
ATOM 684 N N . ARG A 1 88 ? 20.219 1.444 -27.572 1.00 95.12 88 ARG A N 1
ATOM 685 C CA . ARG A 1 88 ? 20.836 1.716 -26.262 1.00 95.12 88 ARG A CA 1
ATOM 686 C C . ARG A 1 88 ? 20.268 2.978 -25.621 1.00 95.12 88 ARG A C 1
ATOM 688 O O . ARG A 1 88 ? 20.007 2.982 -24.423 1.00 95.12 88 ARG A O 1
ATOM 695 N N . LYS A 1 89 ? 20.049 4.031 -26.412 1.00 97.06 89 LYS A N 1
ATOM 696 C CA . LYS A 1 89 ? 19.447 5.276 -25.928 1.00 97.06 89 LYS A CA 1
ATOM 697 C C . LYS A 1 89 ? 18.000 5.067 -25.480 1.00 97.06 89 LYS A C 1
ATOM 699 O O . LYS A 1 89 ? 17.620 5.580 -24.432 1.00 97.06 89 LYS A O 1
ATOM 704 N N . GLU A 1 90 ? 17.209 4.314 -26.237 1.00 96.06 90 GLU A N 1
ATOM 705 C CA . GLU A 1 90 ? 15.825 3.984 -25.873 1.00 96.06 90 GLU A CA 1
ATOM 706 C C . GLU A 1 90 ? 15.754 3.149 -24.593 1.00 96.06 90 GLU A C 1
ATOM 708 O O . GLU A 1 90 ? 14.953 3.446 -23.710 1.00 96.06 90 GLU A O 1
ATOM 713 N N . VAL A 1 91 ? 16.638 2.159 -24.443 1.00 97.56 91 VAL A N 1
ATOM 714 C CA . VAL A 1 91 ? 16.738 1.354 -23.218 1.00 97.56 91 VAL A CA 1
ATOM 715 C C . VAL A 1 91 ? 17.034 2.234 -22.006 1.00 97.56 91 VAL A C 1
ATOM 717 O O . VAL A 1 91 ? 16.391 2.075 -20.971 1.00 97.56 91 VAL A O 1
ATOM 720 N N . GLU A 1 92 ? 17.960 3.186 -22.121 1.00 97.50 92 GLU A N 1
ATOM 721 C CA . GLU A 1 92 ? 18.249 4.111 -21.019 1.00 97.50 92 GLU A CA 1
ATOM 722 C C . GLU A 1 92 ? 17.066 5.038 -20.706 1.00 97.50 92 GLU A C 1
ATOM 724 O O . GLU A 1 92 ? 16.751 5.264 -19.538 1.00 97.50 92 GLU A O 1
ATOM 729 N N . GLN A 1 93 ? 16.331 5.503 -21.719 1.00 97.56 93 GLN A N 1
ATOM 730 C CA . GLN A 1 93 ? 15.104 6.276 -21.497 1.00 97.56 93 GLN A CA 1
ATOM 731 C C . GLN A 1 93 ? 14.016 5.462 -20.788 1.00 97.56 93 GLN A C 1
ATOM 733 O O . GLN A 1 93 ? 13.323 5.991 -19.920 1.00 97.56 93 GLN A O 1
ATOM 738 N N . ILE A 1 94 ? 13.854 4.186 -21.146 1.00 97.00 94 ILE A N 1
ATOM 739 C CA . ILE A 1 94 ? 12.893 3.287 -20.497 1.00 97.00 94 ILE A CA 1
ATOM 740 C C . ILE A 1 94 ? 13.278 3.073 -19.034 1.00 97.00 94 ILE A C 1
ATOM 742 O O . ILE A 1 94 ? 12.418 3.202 -18.167 1.00 97.00 94 ILE A O 1
ATOM 746 N N . LYS A 1 95 ? 14.560 2.817 -18.743 1.00 96.56 95 LYS A N 1
ATOM 747 C CA . LYS A 1 95 ? 15.051 2.677 -17.363 1.00 96.56 95 LYS A CA 1
ATOM 748 C C . LYS A 1 95 ? 14.786 3.927 -16.532 1.00 96.56 95 LYS A C 1
ATOM 750 O O . LYS A 1 95 ? 14.315 3.814 -15.406 1.00 96.56 95 LYS A O 1
ATOM 755 N N . GLN A 1 96 ? 15.044 5.109 -17.091 1.00 97.12 96 GLN A N 1
ATOM 756 C CA . GLN A 1 96 ? 14.801 6.369 -16.392 1.00 97.12 96 GLN A CA 1
ATOM 757 C C . GLN A 1 96 ? 13.313 6.563 -16.074 1.00 97.12 96 GLN A C 1
ATOM 759 O O . GLN A 1 96 ? 12.966 6.919 -14.951 1.00 97.12 96 GLN A O 1
ATOM 764 N N . LYS A 1 97 ? 12.429 6.289 -17.042 1.00 96.00 97 LYS A N 1
ATOM 765 C CA . LYS A 1 97 ? 10.977 6.360 -16.827 1.00 96.00 97 LYS A CA 1
ATOM 766 C C . LYS A 1 97 ? 10.491 5.339 -15.805 1.00 96.00 97 LYS A C 1
ATOM 768 O O . LYS A 1 97 ? 9.581 5.648 -15.048 1.00 96.00 97 LYS A O 1
ATOM 773 N N . LEU A 1 98 ? 11.075 4.140 -15.792 1.00 94.62 98 LEU A N 1
ATOM 774 C CA . LEU A 1 98 ? 10.729 3.107 -14.822 1.00 94.62 98 LEU A CA 1
ATOM 775 C C . LEU A 1 98 ? 11.106 3.542 -13.403 1.00 94.62 98 LEU A C 1
ATOM 777 O O . LEU A 1 98 ? 10.262 3.462 -12.522 1.00 94.62 98 LEU A O 1
ATOM 781 N N . ALA A 1 99 ? 12.309 4.090 -13.211 1.00 94.12 99 ALA A N 1
ATOM 782 C CA . ALA A 1 99 ? 12.748 4.607 -11.915 1.00 94.12 99 ALA A CA 1
ATOM 783 C C . ALA A 1 99 ? 11.844 5.744 -11.406 1.00 94.12 99 ALA A C 1
ATOM 785 O O . ALA A 1 99 ? 11.437 5.743 -10.250 1.00 94.12 99 ALA A O 1
ATOM 786 N N . GLU A 1 100 ? 11.462 6.681 -12.279 1.00 94.31 100 GLU A N 1
ATOM 787 C CA . GLU A 1 100 ? 10.513 7.745 -11.921 1.00 94.31 100 GLU A CA 1
ATOM 788 C C . GLU A 1 100 ? 9.136 7.182 -11.535 1.00 94.31 100 GLU A C 1
ATOM 790 O O . GLU A 1 100 ? 8.475 7.695 -10.631 1.00 94.31 100 GLU A O 1
ATOM 795 N N . LEU A 1 101 ? 8.684 6.128 -12.219 1.00 90.69 101 LEU A N 1
ATOM 796 C CA . LEU A 1 101 ? 7.405 5.491 -11.923 1.00 90.69 101 LEU A CA 1
ATOM 797 C C . LEU A 1 101 ? 7.451 4.744 -10.585 1.00 90.69 101 LEU A C 1
ATOM 799 O O . LEU A 1 101 ? 6.527 4.882 -9.791 1.00 90.69 101 LEU A O 1
ATOM 803 N N . GLU A 1 102 ? 8.534 4.014 -10.318 1.00 86.75 102 GLU A N 1
ATOM 804 C CA . GLU A 1 102 ? 8.779 3.323 -9.048 1.00 86.75 102 GLU A CA 1
ATOM 805 C C . GLU A 1 102 ? 8.864 4.304 -7.869 1.00 86.75 102 GLU A C 1
ATOM 807 O O . GLU A 1 102 ? 8.313 4.023 -6.808 1.00 86.75 102 GLU A O 1
ATOM 812 N N . GLU A 1 103 ? 9.468 5.485 -8.049 1.00 87.88 103 GLU A N 1
ATOM 813 C CA . GLU A 1 103 ? 9.481 6.540 -7.022 1.00 87.88 103 GLU A CA 1
ATOM 814 C C . GLU A 1 103 ? 8.094 7.140 -6.755 1.00 87.88 103 GLU A C 1
ATOM 816 O O . GLU A 1 103 ? 7.801 7.560 -5.634 1.00 87.88 103 GLU A O 1
ATOM 821 N N . ARG A 1 104 ? 7.230 7.194 -7.776 1.00 86.81 104 ARG A N 1
ATOM 822 C CA . ARG A 1 104 ? 5.858 7.710 -7.653 1.00 86.81 104 ARG A CA 1
ATOM 823 C C . ARG A 1 104 ? 4.875 6.685 -7.106 1.00 86.81 104 ARG A C 1
ATOM 825 O O . ARG A 1 104 ? 3.787 7.076 -6.679 1.00 86.81 104 ARG A O 1
ATOM 832 N N . MET A 1 105 ? 5.208 5.398 -7.145 1.00 80.62 105 MET A N 1
ATOM 833 C CA . MET A 1 105 ? 4.339 4.375 -6.585 1.00 80.62 105 MET A CA 1
ATOM 834 C C . MET A 1 105 ? 4.321 4.499 -5.056 1.00 80.62 105 MET A C 1
ATOM 836 O O . MET A 1 105 ? 5.380 4.502 -4.421 1.00 80.62 105 MET A O 1
ATOM 840 N N . PRO A 1 106 ? 3.134 4.604 -4.432 1.00 75.38 106 PRO A N 1
ATOM 841 C CA . PRO A 1 106 ? 3.048 4.572 -2.985 1.00 75.38 106 PRO A CA 1
ATOM 842 C C . PRO A 1 106 ? 3.583 3.222 -2.509 1.00 75.38 106 PRO A C 1
ATOM 844 O O . PRO A 1 106 ? 3.179 2.172 -3.010 1.00 75.38 106 PRO A O 1
ATOM 847 N N . LYS A 1 107 ? 4.510 3.248 -1.548 1.00 75.50 107 LYS A N 1
ATOM 848 C CA . LYS A 1 107 ? 4.965 2.026 -0.882 1.00 75.50 107 LYS A CA 1
ATOM 849 C C . LYS A 1 107 ? 3.744 1.379 -0.246 1.00 75.50 107 LYS A C 1
ATOM 851 O O . LYS A 1 107 ? 3.076 2.017 0.566 1.00 75.50 107 LYS A O 1
ATOM 856 N N . GLU A 1 108 ? 3.453 0.149 -0.645 1.00 70.75 108 GLU A N 1
ATOM 857 C CA . GLU A 1 108 ? 2.352 -0.623 -0.088 1.00 70.75 108 GLU A CA 1
ATOM 858 C C . GLU A 1 108 ? 2.550 -0.719 1.430 1.00 70.75 108 GLU A C 1
ATOM 860 O O . GLU A 1 108 ? 3.532 -1.285 1.919 1.00 70.75 108 GLU A O 1
ATOM 865 N N . LYS A 1 109 ? 1.667 -0.059 2.184 1.00 67.62 109 LYS A N 1
ATOM 866 C CA . LYS A 1 109 ? 1.679 -0.107 3.642 1.00 67.62 109 LYS A CA 1
ATOM 867 C C . LYS A 1 109 ? 1.051 -1.429 4.057 1.00 67.62 109 LYS A C 1
ATOM 869 O O . LYS A 1 109 ? -0.166 -1.574 4.049 1.00 67.62 109 LYS A O 1
ATOM 874 N N . VAL A 1 110 ? 1.889 -2.392 4.418 1.00 72.56 110 VAL A N 1
ATOM 875 C CA . VAL A 1 110 ? 1.420 -3.622 5.055 1.00 72.56 110 VAL A CA 1
ATOM 876 C C . VAL A 1 110 ? 1.075 -3.288 6.505 1.00 72.56 110 VAL A C 1
ATOM 878 O O . VAL A 1 110 ? 1.970 -3.051 7.316 1.00 72.56 110 VAL A O 1
ATOM 881 N N . ILE A 1 111 ? -0.217 -3.239 6.824 1.00 72.25 111 ILE A N 1
ATOM 882 C CA . ILE A 1 111 ? -0.699 -3.105 8.203 1.00 72.25 111 ILE A CA 1
ATOM 883 C C . ILE A 1 111 ? -0.645 -4.500 8.831 1.00 72.25 111 ILE A C 1
ATOM 885 O O . ILE A 1 111 ? -1.337 -5.416 8.390 1.00 72.25 111 ILE A O 1
ATOM 889 N N . VAL A 1 112 ? 0.215 -4.686 9.834 1.00 80.19 112 VAL A N 1
ATOM 890 C CA . VAL A 1 112 ? 0.275 -5.933 10.607 1.00 80.19 112 VAL A CA 1
ATOM 891 C C . VAL A 1 112 ? -0.754 -5.836 11.722 1.00 80.19 112 VAL A C 1
ATOM 893 O O . VAL A 1 112 ? -0.591 -5.030 12.634 1.00 80.19 112 VAL A O 1
ATOM 896 N N . LEU A 1 113 ? -1.808 -6.647 11.638 1.00 85.94 113 LEU A N 1
ATOM 897 C CA . LEU A 1 113 ? -2.882 -6.642 12.625 1.00 85.94 113 LEU A CA 1
AT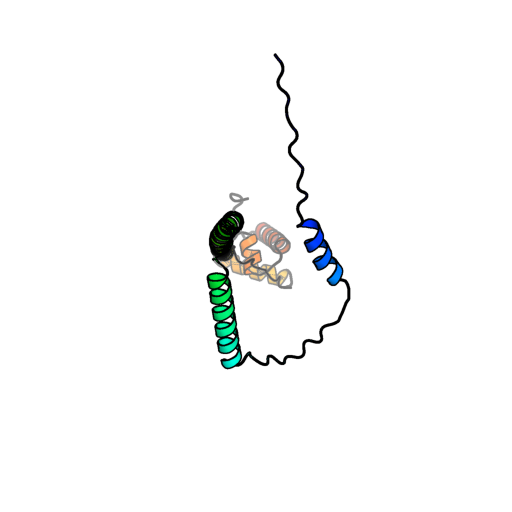OM 898 C C . LEU A 1 113 ? -2.373 -7.107 13.993 1.00 85.94 113 LEU A C 1
ATOM 900 O O . LEU A 1 113 ? -1.664 -8.108 14.114 1.00 85.94 113 LEU A O 1
ATOM 904 N N . ARG A 1 114 ? -2.751 -6.361 15.027 1.00 86.62 114 ARG A N 1
ATOM 905 C CA . ARG A 1 114 ? -2.427 -6.634 16.423 1.00 86.62 114 ARG A CA 1
ATOM 906 C C . ARG A 1 114 ? -3.547 -7.461 17.049 1.00 86.62 114 ARG A C 1
ATOM 908 O O . ARG A 1 114 ? -4.705 -7.057 17.041 1.00 86.62 114 ARG A O 1
ATOM 915 N N . GLU A 1 115 ? -3.198 -8.589 17.659 1.00 83.75 115 GLU A N 1
ATOM 916 C CA . GLU A 1 115 ? -4.151 -9.388 18.433 1.00 83.75 115 GLU A CA 1
ATOM 917 C C . GLU A 1 115 ? -4.357 -8.765 19.822 1.00 83.75 115 GLU A C 1
ATOM 919 O O . GLU A 1 115 ? -3.462 -8.786 20.670 1.00 83.75 115 GLU A O 1
ATOM 924 N N . ILE A 1 116 ? -5.543 -8.203 20.061 1.00 89.62 116 ILE A N 1
ATOM 925 C CA . ILE A 1 116 ? -5.996 -7.747 21.382 1.00 89.62 116 ILE A CA 1
ATOM 926 C C . ILE A 1 116 ? -7.407 -8.227 21.679 1.00 89.62 116 ILE A C 1
ATOM 928 O O . ILE A 1 116 ? -8.169 -8.563 20.775 1.00 89.62 116 ILE A O 1
ATOM 932 N N . CYS A 1 117 ? -7.774 -8.242 22.961 1.00 91.69 117 CYS A N 1
ATOM 933 C CA . CYS A 1 117 ? -9.155 -8.496 23.346 1.00 91.69 117 CYS A CA 1
ATOM 934 C C . CYS A 1 117 ? -10.069 -7.321 22.958 1.00 91.69 117 CYS A C 1
ATOM 936 O O . CYS A 1 117 ? -9.647 -6.161 22.923 1.00 91.69 117 CYS A O 1
ATOM 938 N N . ARG A 1 118 ? -11.345 -7.635 22.701 1.00 90.56 118 ARG A N 1
ATOM 939 C CA . ARG A 1 118 ? -12.384 -6.680 22.273 1.00 90.56 118 ARG A CA 1
ATOM 940 C C . ARG A 1 118 ? -12.533 -5.517 23.257 1.00 90.56 118 ARG A C 1
ATOM 942 O O . ARG A 1 118 ? -12.694 -4.372 22.861 1.00 90.56 118 ARG A O 1
ATOM 949 N N . GLU A 1 119 ? -12.415 -5.798 24.543 1.00 91.06 119 GLU A N 1
ATOM 950 C CA . GLU A 1 119 ? -12.566 -4.852 25.645 1.00 91.06 119 GLU A CA 1
ATOM 951 C C . GLU A 1 119 ? -11.415 -3.847 25.671 1.00 91.06 119 GLU A C 1
ATOM 953 O O . GLU A 1 119 ? -11.635 -2.659 25.898 1.00 91.06 119 GLU A O 1
ATOM 958 N N . GLN A 1 120 ? -10.194 -4.310 25.391 1.00 92.56 120 GLN A N 1
ATOM 959 C CA . GLN A 1 120 ? -9.039 -3.431 25.251 1.00 92.56 120 GLN A CA 1
ATOM 960 C C . GLN A 1 120 ? -9.155 -2.577 23.983 1.00 92.56 120 GLN A C 1
ATOM 962 O O . GLN A 1 120 ? -8.928 -1.371 24.046 1.00 92.56 120 GLN A O 1
ATOM 967 N N . ALA A 1 121 ? -9.579 -3.171 22.862 1.00 93.25 121 ALA A N 1
ATOM 968 C CA . ALA A 1 121 ? -9.844 -2.431 21.627 1.00 93.25 121 ALA A CA 1
ATOM 969 C C . ALA A 1 121 ? -10.882 -1.320 21.850 1.00 93.25 121 ALA A C 1
ATOM 971 O O . ALA A 1 121 ? -10.677 -0.185 21.429 1.00 93.25 121 ALA A O 1
ATOM 972 N N . LYS A 1 122 ? -11.955 -1.612 22.593 1.00 92.75 122 LYS A N 1
ATOM 973 C CA . LYS A 1 122 ? -13.005 -0.647 22.940 1.00 92.75 122 LYS A CA 1
ATOM 974 C C . LYS A 1 122 ? -12.480 0.543 23.737 1.00 92.75 122 LYS A C 1
ATOM 976 O O . LYS A 1 122 ? -12.820 1.678 23.411 1.00 92.75 122 LYS A O 1
ATOM 981 N N . GLN A 1 123 ? -11.619 0.304 24.725 1.00 92.81 123 GLN A N 1
ATOM 982 C CA . GLN A 1 123 ? -10.986 1.377 25.499 1.00 92.81 123 GLN A CA 1
ATOM 983 C C . GLN A 1 123 ? -10.059 2.245 24.636 1.00 92.81 123 GLN A C 1
ATOM 985 O O . GLN A 1 123 ? -10.094 3.470 24.741 1.00 92.81 123 GLN A O 1
ATOM 990 N N . GLU A 1 124 ? -9.255 1.630 23.766 1.00 92.94 124 GLU A N 1
ATOM 991 C CA . GLU A 1 124 ? -8.343 2.360 22.873 1.00 92.94 124 GLU A CA 1
ATOM 992 C C . GLU A 1 124 ? -9.118 3.208 21.849 1.00 92.94 124 GLU A C 1
ATOM 994 O O . GLU A 1 124 ? -8.786 4.376 21.638 1.00 92.94 124 GLU A O 1
ATOM 999 N N . ILE A 1 125 ? -10.209 2.673 21.290 1.00 91.19 125 ILE A N 1
ATOM 1000 C CA . ILE A 1 125 ? -11.102 3.401 20.378 1.00 91.19 125 ILE A CA 1
ATOM 1001 C C . ILE A 1 125 ? -11.778 4.581 21.096 1.00 91.19 125 ILE A C 1
ATOM 1003 O O . ILE A 1 125 ? -11.749 5.704 20.589 1.00 91.19 125 ILE A O 1
ATOM 1007 N N . GLN A 1 126 ? -12.324 4.384 22.301 1.00 90.12 126 GLN A N 1
ATOM 1008 C CA . GLN A 1 126 ? -12.884 5.479 23.114 1.00 90.12 126 GLN A CA 1
ATOM 1009 C C . GLN A 1 126 ? -11.849 6.584 23.385 1.00 90.12 126 GLN A C 1
ATOM 1011 O O . GLN A 1 126 ? -12.154 7.781 23.318 1.00 90.12 126 GLN A O 1
ATOM 1016 N N . GLN A 1 127 ? -10.606 6.199 23.683 1.00 90.25 127 GLN A N 1
ATOM 1017 C CA . GLN A 1 127 ? -9.521 7.145 23.925 1.00 90.25 127 GLN A CA 1
ATOM 1018 C C . GLN A 1 127 ? -9.164 7.941 22.660 1.00 90.25 127 GLN A C 1
ATOM 1020 O O . GLN A 1 127 ? -8.887 9.139 22.749 1.00 90.25 127 GLN A O 1
ATOM 1025 N N . LEU A 1 128 ? -9.233 7.316 21.484 1.00 89.62 128 LEU A N 1
ATOM 1026 C CA . LEU A 1 128 ? -9.065 7.983 20.192 1.00 89.62 128 LEU A CA 1
ATOM 1027 C C . LEU A 1 128 ? -10.138 9.045 19.950 1.00 89.62 128 LEU A C 1
ATOM 1029 O O . LEU A 1 128 ? -9.803 10.188 19.626 1.00 89.62 128 LEU A O 1
ATOM 1033 N N . PHE A 1 129 ? -11.407 8.724 20.202 1.00 87.06 129 PHE A N 1
ATOM 1034 C CA . PHE A 1 129 ? -12.500 9.697 20.095 1.00 87.06 129 PHE A CA 1
ATOM 1035 C C . PHE A 1 129 ? -12.407 10.826 21.128 1.00 87.06 129 PHE A C 1
ATOM 1037 O O . PHE A 1 129 ? -12.788 11.961 20.838 1.00 87.06 129 PHE A O 1
ATOM 1044 N N . SER A 1 130 ? -11.806 10.571 22.296 1.00 85.94 130 SER A N 1
ATOM 1045 C CA . SER A 1 130 ? -11.559 11.603 23.317 1.00 85.94 130 SER A CA 1
ATOM 1046 C C . SER A 1 130 ? -10.634 12.728 22.829 1.00 85.94 130 SER A C 1
ATOM 1048 O O . SER A 1 130 ? -10.602 13.805 23.425 1.00 85.94 130 SER A O 1
ATOM 1050 N N . SER A 1 131 ? -9.899 12.518 21.731 1.00 81.94 131 SER A N 1
ATOM 1051 C CA . SER A 1 131 ? -9.093 13.563 21.090 1.00 81.94 131 SER A CA 1
ATOM 1052 C C . SER A 1 131 ? -9.924 14.625 20.348 1.00 81.94 131 SER A C 1
ATOM 1054 O O . SER A 1 131 ? -9.367 15.647 19.942 1.00 81.94 131 SER A O 1
ATOM 1056 N N . GLY A 1 132 ? -11.236 14.405 20.175 1.00 79.00 132 GLY A N 1
ATOM 1057 C CA . GLY A 1 132 ? -12.165 15.340 19.531 1.00 79.00 132 GLY A CA 1
ATOM 1058 C C . GLY A 1 132 ? -12.005 15.456 18.013 1.00 79.00 132 GLY A C 1
ATOM 1059 O O . GLY A 1 132 ? -12.556 16.376 17.410 1.00 79.00 132 GLY A O 1
ATOM 1060 N N . ARG A 1 133 ? -11.234 14.559 17.387 1.00 82.19 133 ARG A N 1
ATOM 1061 C CA . ARG A 1 133 ? -11.083 14.492 15.929 1.00 82.19 133 ARG A CA 1
ATOM 1062 C C . ARG A 1 133 ? -12.202 13.645 15.332 1.00 82.19 133 ARG A C 1
ATOM 1064 O O . ARG A 1 133 ? -12.597 12.637 15.909 1.00 82.19 133 ARG A O 1
ATOM 1071 N N . THR A 1 134 ? -12.666 14.027 14.149 1.00 82.50 134 THR A N 1
ATOM 1072 C CA . THR A 1 134 ? -13.476 13.158 13.292 1.00 82.50 134 THR A CA 1
ATOM 1073 C C . THR A 1 134 ? -12.559 12.104 12.683 1.00 82.50 134 THR A C 1
ATOM 1075 O O . THR A 1 134 ? -11.621 12.459 11.967 1.00 82.50 134 THR A O 1
ATOM 1078 N N . LEU A 1 135 ? -12.802 10.836 12.998 1.00 85.38 135 LEU A N 1
ATOM 1079 C CA . LEU A 1 135 ? -12.000 9.704 12.547 1.00 85.38 135 LEU A CA 1
ATOM 1080 C C . LEU A 1 135 ? -12.877 8.775 11.712 1.00 85.38 135 LEU A C 1
ATOM 1082 O O . LEU A 1 135 ? -13.982 8.438 12.138 1.00 85.38 135 LEU A O 1
ATOM 1086 N N . TYR A 1 136 ? -12.385 8.351 10.549 1.00 89.06 136 TYR A N 1
ATOM 1087 C CA . TYR A 1 136 ? -13.038 7.302 9.770 1.00 89.06 136 TYR A CA 1
ATOM 1088 C C . TYR A 1 136 ? -12.651 5.924 10.313 1.00 89.06 136 TYR A C 1
ATOM 1090 O O . TYR A 1 136 ? -11.569 5.748 10.875 1.00 89.06 136 TYR A O 1
ATOM 1098 N N . TYR A 1 137 ? -13.498 4.913 10.101 1.00 90.50 137 TYR A N 1
ATOM 1099 C CA . TYR A 1 137 ? -13.197 3.542 10.536 1.00 90.50 137 TYR A CA 1
ATOM 1100 C C . TYR A 1 137 ? -11.875 3.016 9.961 1.00 90.50 137 TYR A C 1
ATOM 1102 O O . TYR A 1 137 ? -11.136 2.327 10.660 1.00 90.50 137 TYR A O 1
ATOM 1110 N N . SER A 1 138 ? -11.539 3.395 8.722 1.00 89.69 138 SER A N 1
ATOM 1111 C CA . SER A 1 138 ? -10.253 3.072 8.095 1.00 89.69 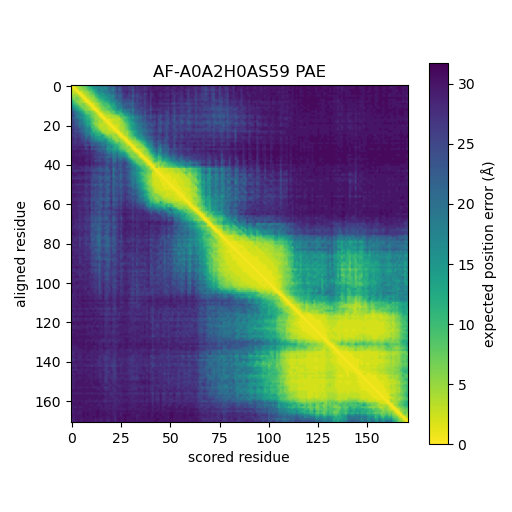138 SER A CA 1
ATOM 1112 C C . SER A 1 138 ? -9.063 3.670 8.842 1.00 89.69 138 SER A C 1
ATOM 1114 O O . SER A 1 138 ? -8.054 2.992 9.014 1.00 89.69 138 SER A O 1
ATOM 1116 N N . ASP A 1 139 ? -9.190 4.912 9.316 1.00 89.44 139 ASP A N 1
ATOM 1117 C CA . ASP A 1 139 ? -8.115 5.606 10.029 1.00 89.44 139 ASP A CA 1
ATOM 1118 C C . ASP A 1 139 ? -7.886 4.966 11.397 1.00 89.44 139 ASP A C 1
ATOM 1120 O O . ASP A 1 139 ? -6.748 4.755 11.802 1.00 89.44 139 ASP A O 1
ATOM 1124 N N . ILE A 1 140 ? -8.970 4.595 12.084 1.00 90.44 140 ILE A N 1
ATOM 1125 C CA . ILE A 1 140 ? -8.915 3.904 13.377 1.00 90.44 140 ILE A CA 1
ATOM 1126 C C . ILE A 1 140 ? -8.279 2.520 13.215 1.00 90.44 140 ILE A C 1
ATOM 1128 O O . ILE A 1 140 ? -7.415 2.144 14.008 1.00 90.44 140 ILE A O 1
ATOM 1132 N N . ALA A 1 141 ? -8.678 1.771 12.182 1.00 91.44 141 ALA A N 1
ATOM 1133 C CA . ALA A 1 141 ? -8.112 0.460 11.876 1.00 91.44 141 ALA A CA 1
ATOM 1134 C C . ALA A 1 141 ? -6.609 0.548 11.561 1.00 91.44 141 ALA A C 1
ATOM 1136 O O . ALA A 1 141 ? -5.834 -0.265 12.063 1.00 91.44 141 ALA A O 1
ATOM 1137 N N . GLU A 1 142 ? -6.173 1.557 10.797 1.00 90.25 142 GLU A N 1
ATOM 1138 C CA . GLU A 1 142 ? -4.751 1.783 10.510 1.00 90.25 142 GLU A CA 1
ATOM 1139 C C . GLU A 1 142 ? -3.976 2.234 11.763 1.00 90.25 142 GLU A C 1
ATOM 1141 O O . GLU A 1 142 ? -2.929 1.662 12.073 1.00 90.25 142 GLU A O 1
ATOM 1146 N N . GLU A 1 143 ? -4.489 3.211 12.520 1.00 90.44 143 GLU A N 1
ATOM 1147 C CA . GLU A 1 143 ? -3.803 3.800 13.680 1.00 90.44 143 GLU A CA 1
ATOM 1148 C C . GLU A 1 143 ? -3.663 2.810 14.843 1.00 90.44 143 GLU A C 1
ATOM 1150 O O . GLU A 1 143 ? -2.602 2.733 15.466 1.00 90.44 143 GLU A O 1
ATOM 1155 N N . LEU A 1 144 ? -4.697 2.007 15.105 1.00 90.62 144 LEU A N 1
ATOM 1156 C CA . LEU A 1 144 ? -4.659 0.972 16.141 1.00 90.62 144 LEU A CA 1
ATOM 1157 C C . LEU A 1 144 ? -4.142 -0.379 15.634 1.00 90.62 144 LEU A C 1
ATOM 1159 O O . LEU A 1 144 ? -3.921 -1.287 16.440 1.00 90.62 144 LEU A O 1
ATOM 1163 N N . SER A 1 145 ? -3.926 -0.510 14.319 1.00 91.19 145 SER A N 1
ATOM 1164 C CA . SER A 1 145 ? -3.588 -1.777 13.659 1.00 91.19 145 SER A CA 1
ATOM 1165 C C . SER A 1 145 ? -4.584 -2.887 14.014 1.00 91.19 145 SER A C 1
ATOM 1167 O O . SER A 1 145 ? -4.201 -4.007 14.357 1.00 91.19 145 SER A O 1
ATOM 1169 N N . LEU A 1 146 ? -5.871 -2.547 13.974 1.00 92.19 146 LEU A N 1
ATOM 1170 C CA . LEU A 1 146 ? -6.976 -3.453 14.266 1.00 92.19 146 LEU A CA 1
ATOM 1171 C C . LEU A 1 146 ? -7.680 -3.868 12.990 1.00 92.19 146 LEU A C 1
ATOM 1173 O O . LEU A 1 146 ? -7.613 -3.195 11.964 1.00 92.19 146 LEU A O 1
ATOM 1177 N N . ASP A 1 147 ? -8.368 -4.996 13.080 1.00 90.88 147 ASP A N 1
ATOM 1178 C CA . ASP A 1 147 ? -9.233 -5.436 12.005 1.00 90.88 147 ASP A CA 1
ATOM 1179 C C . ASP A 1 147 ? -10.397 -4.453 11.812 1.00 90.88 147 ASP A C 1
ATOM 1181 O O . ASP A 1 147 ? -11.006 -3.988 12.779 1.00 90.88 147 ASP A O 1
ATOM 1185 N N . LEU A 1 148 ? -10.697 -4.127 10.554 1.00 90.81 148 LEU A N 1
ATOM 1186 C CA . LEU A 1 148 ? -11.711 -3.129 10.219 1.00 90.81 148 LEU A CA 1
ATOM 1187 C C . LEU A 1 148 ? -13.105 -3.586 10.662 1.00 90.81 148 LEU A C 1
ATOM 1189 O O . LEU A 1 148 ? -13.885 -2.769 11.145 1.00 90.81 148 LEU A O 1
ATOM 1193 N N . GLU A 1 149 ? -13.406 -4.880 10.535 1.00 91.44 149 GLU A N 1
ATOM 1194 C CA . GLU A 1 149 ? -14.681 -5.454 10.976 1.00 91.44 149 GLU A CA 1
ATOM 1195 C C . GLU A 1 149 ? -14.861 -5.274 12.490 1.00 91.44 149 GLU A C 1
ATOM 1197 O O . GLU A 1 149 ? -15.890 -4.770 12.940 1.00 91.44 149 GLU A O 1
ATOM 1202 N N . LEU A 1 150 ? -13.811 -5.554 13.272 1.00 91.94 150 LEU A N 1
ATOM 1203 C CA . LEU A 1 150 ? -13.806 -5.323 14.718 1.00 91.94 150 LEU A CA 1
ATOM 1204 C C . LEU A 1 150 ? -14.017 -3.844 15.081 1.00 91.94 150 LEU A C 1
ATOM 1206 O O . LEU A 1 150 ? -14.725 -3.541 16.043 1.00 91.94 150 LEU A O 1
ATOM 1210 N N . VAL A 1 151 ? -13.404 -2.920 14.337 1.00 92.31 151 VAL A N 1
ATOM 1211 C CA . VAL A 1 151 ? -13.572 -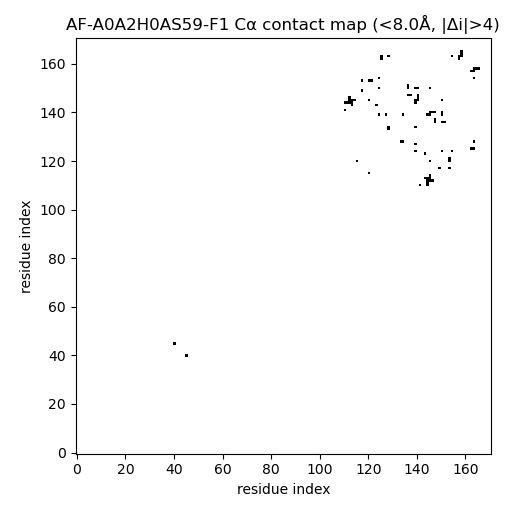1.476 14.561 1.00 92.31 151 VAL A CA 1
ATOM 1212 C C . VAL A 1 151 ? -15.018 -1.051 14.314 1.00 92.31 151 VAL A C 1
ATOM 1214 O O . VAL A 1 151 ? -15.582 -0.342 15.146 1.00 92.31 151 VAL A O 1
ATOM 1217 N N . VAL A 1 152 ? -15.628 -1.497 13.213 1.00 91.94 152 VAL A N 1
ATOM 1218 C CA . VAL A 1 152 ? -17.027 -1.182 12.881 1.00 91.94 152 VAL A CA 1
ATOM 1219 C C . VAL A 1 152 ? -17.969 -1.694 13.970 1.00 91.94 152 VAL A C 1
ATOM 1221 O O . VAL A 1 152 ? -18.787 -0.926 14.476 1.00 91.94 152 VAL A O 1
ATOM 1224 N N . ASP A 1 153 ? -17.796 -2.947 14.393 1.00 93.19 153 ASP A N 1
ATOM 1225 C CA . ASP A 1 153 ? -18.559 -3.564 15.481 1.00 93.19 153 ASP A CA 1
ATOM 1226 C C . ASP A 1 153 ? -18.502 -2.739 16.774 1.00 93.19 153 ASP A C 1
ATOM 1228 O O . ASP A 1 153 ? -19.524 -2.429 17.389 1.00 93.19 153 ASP A O 1
ATOM 1232 N N . ILE A 1 154 ? -17.290 -2.375 17.201 1.00 92.69 154 ILE A N 1
ATOM 1233 C CA . ILE A 1 154 ? -17.081 -1.632 18.446 1.00 92.69 154 ILE A CA 1
ATOM 1234 C C . ILE A 1 154 ? -17.639 -0.212 18.333 1.00 92.69 154 ILE A C 1
ATOM 1236 O O . ILE A 1 154 ? -18.251 0.282 19.279 1.00 92.69 154 ILE A O 1
ATOM 1240 N N . CYS A 1 155 ? -17.438 0.459 17.201 1.00 90.44 155 CYS A N 1
ATOM 1241 C CA . CYS A 1 155 ? -17.973 1.797 16.990 1.00 90.44 155 CYS A CA 1
ATOM 1242 C C . CYS A 1 155 ? -19.504 1.808 16.999 1.00 90.44 155 CYS A C 1
ATOM 1244 O O . CYS A 1 155 ? -20.076 2.724 17.586 1.00 90.44 155 CYS A O 1
ATOM 1246 N N . GLN A 1 156 ? -20.158 0.790 16.430 1.00 90.75 156 GLN A N 1
ATOM 1247 C CA . GLN A 1 156 ? -21.612 0.652 16.505 1.00 90.75 156 GLN A CA 1
ATOM 1248 C C . GLN A 1 156 ? -22.076 0.494 17.958 1.00 90.75 156 GLN A C 1
ATOM 1250 O O . GLN A 1 156 ? -22.982 1.199 18.392 1.00 90.75 156 GLN A O 1
ATOM 1255 N N . GLU A 1 157 ? -21.411 -0.354 18.751 1.00 90.88 157 GLU A N 1
ATOM 1256 C CA . GLU A 1 157 ? -21.733 -0.487 20.179 1.00 90.88 157 GLU A CA 1
ATOM 1257 C C . GLU A 1 157 ? -21.574 0.830 20.954 1.00 90.88 157 GLU A C 1
ATOM 1259 O O . GLU A 1 157 ? -22.366 1.121 21.850 1.00 90.88 157 GLU A O 1
ATOM 1264 N N . LEU A 1 158 ? -20.526 1.603 20.654 1.00 89.19 158 LEU A N 1
ATOM 1265 C CA . LEU A 1 158 ? -20.256 2.892 21.302 1.00 89.19 158 LEU A CA 1
ATOM 1266 C C . LEU A 1 158 ? -21.244 3.982 20.870 1.00 89.19 158 LEU A C 1
ATOM 1268 O O . LEU A 1 158 ? -21.562 4.880 21.651 1.00 89.19 158 LEU A O 1
ATOM 1272 N N . GLN A 1 159 ? -21.732 3.911 19.634 1.00 88.56 159 GLN A N 1
ATOM 1273 C CA . GLN A 1 159 ? -22.796 4.775 19.141 1.00 88.56 159 GLN A CA 1
ATOM 1274 C C . GLN A 1 159 ? -24.123 4.442 19.830 1.00 88.56 159 GLN A C 1
ATOM 1276 O O . GLN A 1 159 ? -24.808 5.345 20.312 1.00 88.56 159 GLN A O 1
ATOM 1281 N N . ASP A 1 160 ? -24.445 3.153 19.957 1.00 89.12 160 ASP A N 1
ATOM 1282 C CA . ASP A 1 160 ? -25.651 2.678 20.639 1.00 89.12 160 ASP A CA 1
ATOM 1283 C C . ASP A 1 160 ? -25.650 3.049 22.134 1.00 89.12 160 ASP A C 1
ATOM 1285 O O . ASP A 1 160 ? -26.706 3.336 22.704 1.00 89.12 160 ASP A O 1
ATOM 1289 N N . SER A 1 161 ? -24.475 3.094 22.779 1.00 85.94 161 SER A N 1
ATOM 1290 C CA . SER A 1 161 ? -24.330 3.562 24.166 1.00 85.94 161 SER A CA 1
ATOM 1291 C C . SER A 1 161 ? -24.298 5.091 24.316 1.00 85.94 161 SER A C 1
ATOM 1293 O O . SER A 1 161 ? -24.339 5.593 25.442 1.00 85.94 161 SER A O 1
ATOM 1295 N N . GLY A 1 162 ? -24.2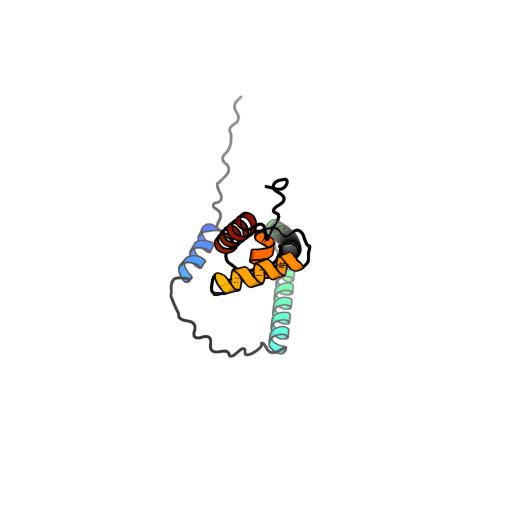79 5.842 23.208 1.00 82.25 162 GLY A N 1
ATOM 1296 C CA . GLY A 1 162 ? -24.226 7.307 23.193 1.00 82.25 162 GLY A CA 1
ATOM 1297 C C . GLY A 1 162 ? -22.862 7.890 23.575 1.00 82.25 162 GLY A C 1
ATOM 1298 O O . GLY A 1 162 ? -22.769 9.073 23.902 1.00 82.25 162 GLY A O 1
ATOM 1299 N N . GLU A 1 163 ? -21.807 7.075 23.560 1.00 76.38 163 GLU A N 1
ATOM 1300 C CA . GLU A 1 163 ? -20.440 7.485 23.893 1.00 76.38 163 GLU A CA 1
ATOM 1301 C C . GLU A 1 163 ? -19.707 8.107 22.699 1.00 76.38 163 GLU A C 1
ATOM 1303 O O . GLU A 1 163 ? -18.779 8.896 22.887 1.00 76.38 163 GLU A O 1
ATOM 1308 N N . VAL A 1 164 ? -20.136 7.787 21.473 1.00 77.56 164 VAL A N 1
ATOM 1309 C CA . VAL A 1 164 ? -19.582 8.325 20.226 1.00 77.56 164 VAL A CA 1
ATOM 1310 C C . VAL A 1 164 ? -20.714 8.796 19.310 1.00 77.56 164 VAL A C 1
ATOM 1312 O O . VAL A 1 164 ? -21.730 8.128 19.154 1.00 77.56 164 VAL A O 1
ATOM 1315 N N . MET A 1 165 ? -20.529 9.959 18.683 1.00 71.31 165 MET A N 1
ATOM 1316 C CA . MET A 1 165 ? -21.422 10.494 17.651 1.00 71.31 165 MET A CA 1
ATOM 1317 C C . MET A 1 165 ? -20.789 10.248 16.280 1.00 71.31 165 MET A C 1
ATOM 1319 O O . MET A 1 165 ? -19.738 10.816 15.985 1.00 71.31 165 MET A O 1
ATOM 1323 N N . VAL A 1 166 ? -21.417 9.414 15.451 1.00 67.94 166 VAL A N 1
ATOM 1324 C CA . VAL A 1 166 ? -21.000 9.188 14.060 1.00 67.94 166 VAL A CA 1
ATOM 1325 C C . VAL A 1 166 ? -21.742 10.180 13.169 1.00 67.94 166 VAL A C 1
ATOM 1327 O O . VAL A 1 166 ? -22.965 10.291 13.242 1.00 67.94 166 VAL A O 1
ATOM 1330 N N . ASP A 1 167 ? -21.007 10.923 12.345 1.00 66.31 167 ASP A N 1
ATOM 1331 C CA . ASP A 1 167 ? -21.610 11.813 11.356 1.00 66.31 167 ASP A CA 1
ATOM 1332 C C . ASP A 1 167 ? -21.991 11.002 10.108 1.00 66.31 167 ASP A C 1
ATOM 1334 O O . ASP A 1 167 ? -21.170 10.756 9.222 1.00 66.31 167 ASP A O 1
ATOM 1338 N N . GLU A 1 168 ? -23.252 10.562 10.051 1.00 62.88 168 GLU A N 1
ATOM 1339 C CA . GLU A 1 168 ? -23.815 9.775 8.940 1.00 62.88 168 GLU A CA 1
ATOM 1340 C C . GLU A 1 168 ? -23.789 10.510 7.589 1.00 62.88 168 GLU A C 1
ATOM 1342 O O . GLU A 1 168 ? -24.055 9.905 6.554 1.00 62.88 168 GLU A O 1
ATOM 1347 N N . SER A 1 169 ? -23.448 11.804 7.555 1.00 56.69 169 SER A N 1
ATOM 1348 C CA . SER A 1 169 ? -23.385 12.588 6.315 1.00 56.69 169 SER A CA 1
ATOM 1349 C C . SER A 1 169 ? -22.201 12.241 5.394 1.00 56.69 169 SER A C 1
ATOM 1351 O O . SER A 1 169 ? -22.080 12.823 4.314 1.00 56.69 169 SER A O 1
ATOM 1353 N N . THR A 1 170 ? -21.348 11.291 5.797 1.00 53.78 170 THR A N 1
ATOM 1354 C CA . THR A 1 170 ? -20.140 10.869 5.062 1.00 53.78 170 THR A CA 1
ATOM 1355 C C . THR A 1 170 ? -20.094 9.379 4.683 1.00 53.78 170 THR A C 1
ATOM 1357 O O . THR A 1 170 ? -19.081 8.942 4.132 1.00 53.78 170 THR A O 1
ATOM 1360 N N . LEU A 1 171 ? -21.174 8.620 4.933 1.00 49.38 171 LEU A N 1
ATOM 1361 C CA . LEU A 1 171 ? -21.382 7.252 4.417 1.00 49.38 171 LEU A CA 1
ATOM 1362 C C . LEU A 1 171 ? -21.799 7.261 2.937 1.00 49.38 171 LEU A C 1
ATOM 1364 O O . LEU A 1 171 ? -21.353 6.348 2.205 1.00 49.38 171 LEU A O 1
#

Mean predicted aligned error: 20.43 Å

Secondary structure (DSSP, 8-state):
-----PPPP----THHHHHHHHHTTS-S-----------PPPHHHHHHHHHHHHHHHHHHHHTTTS-GGGHHHHHHHHHHHHHHHHHHHHHHHHHHHHHHHHHHSPP----------HHHHHHHHHHHHTT-----HHHHHHHHT--HHHHHHHHHHHHHTTS----GGG-

Foldseek 3Di:
DDDDDDDDDDDDDPVVVVVVVVVVVPPDDDDDDPDDDCPDDDVVNVVVVVVVVVVVVVVVVVVVVDDPVCVVVVVVVVVVVVVVVVVVVVVVVVVVVVVVVVVVDPDPDDLQADDDDLVVLLVVVLVVVVVVDQDDLVRSCRVNSHDSVSSVVSVVVCVVVVSDDHDPPVD

pLDDT: mean 71.57, std 19.18, range [35.19, 97.56]